Protein AF-A0A1Q9BXC2-F1 (afdb_monomer_lite)

pLDDT: mean 77.81, std 15.3, range [43.03, 95.44]

Structure (mmCIF, N/CA/C/O backbone):
data_AF-A0A1Q9BXC2-F1
#
_entry.id   AF-A0A1Q9BXC2-F1
#
loop_
_atom_site.group_PDB
_atom_site.id
_atom_site.type_symbol
_atom_site.label_atom_id
_atom_site.label_alt_id
_atom_site.label_comp_id
_atom_site.label_asym_id
_atom_site.label_entity_id
_atom_site.label_seq_id
_atom_site.pdbx_PDB_ins_code
_atom_site.Cartn_x
_atom_site.Cartn_y
_atom_site.Cartn_z
_atom_site.occupancy
_atom_site.B_iso_or_equiv
_atom_site.auth_seq_id
_atom_site.auth_comp_id
_atom_site.auth_asym_id
_atom_site.auth_atom_id
_atom_site.pdbx_PDB_model_num
ATOM 1 N N . VAL A 1 1 ? -9.982 -7.343 -7.909 1.00 55.62 1 VAL A N 1
ATOM 2 C CA . VAL A 1 1 ? -9.146 -8.535 -7.619 1.00 55.62 1 VAL A CA 1
ATOM 3 C C . VAL A 1 1 ? -7.704 -8.143 -7.886 1.00 55.62 1 VAL A C 1
ATOM 5 O O . VAL A 1 1 ? -7.445 -7.689 -8.985 1.00 55.62 1 VAL A O 1
ATOM 8 N N . LEU A 1 2 ? -6.801 -8.233 -6.904 1.00 63.19 2 LEU A N 1
ATOM 9 C CA . LEU A 1 2 ? -5.376 -7.890 -7.089 1.00 63.19 2 LEU A CA 1
ATOM 10 C C . LEU A 1 2 ? -4.558 -9.039 -7.698 1.00 63.19 2 LEU A C 1
ATOM 12 O O . LEU A 1 2 ? -3.579 -8.803 -8.403 1.00 63.19 2 LEU A O 1
ATOM 16 N N . ARG A 1 3 ? -4.993 -10.280 -7.464 1.00 64.06 3 ARG A N 1
ATOM 17 C CA . ARG A 1 3 ? -4.362 -11.495 -7.989 1.00 64.06 3 ARG A CA 1
ATOM 18 C C . ARG A 1 3 ? -4.378 -11.510 -9.519 1.00 64.06 3 ARG A C 1
ATOM 20 O O . ARG A 1 3 ? -5.356 -11.069 -10.130 1.00 64.06 3 ARG A O 1
ATOM 27 N N . ASN A 1 4 ? -3.297 -12.011 -10.113 1.00 59.78 4 ASN A N 1
ATOM 28 C CA . ASN A 1 4 ? -3.097 -12.217 -11.555 1.00 59.78 4 ASN A CA 1
ATOM 29 C C . ASN A 1 4 ? -3.218 -10.962 -12.442 1.00 59.78 4 ASN A C 1
ATOM 31 O O . ASN A 1 4 ? -3.217 -11.077 -13.666 1.00 59.78 4 ASN A O 1
ATOM 35 N N . HIS A 1 5 ? -3.287 -9.762 -11.859 1.00 61.84 5 HIS A N 1
ATOM 36 C CA . HIS A 1 5 ? -3.258 -8.514 -12.616 1.00 61.84 5 HIS A CA 1
ATOM 37 C C . HIS A 1 5 ? -1.814 -8.053 -12.782 1.00 61.84 5 HIS A C 1
ATOM 39 O O . HIS A 1 5 ? -1.275 -7.326 -11.952 1.00 61.84 5 HIS A O 1
ATOM 45 N N . SER A 1 6 ? -1.203 -8.468 -13.889 1.00 61.28 6 SER A N 1
ATOM 46 C CA . SER A 1 6 ? 0.180 -8.151 -14.258 1.00 61.28 6 SER A CA 1
ATOM 47 C C . SER A 1 6 ? 0.400 -6.713 -14.741 1.00 61.28 6 SER A C 1
ATOM 49 O O . SER A 1 6 ? 1.506 -6.404 -15.175 1.00 61.28 6 SER A O 1
ATOM 51 N N . LEU A 1 7 ? -0.614 -5.834 -14.661 1.00 72.25 7 LEU A N 1
ATOM 52 C CA . LEU A 1 7 ? -0.5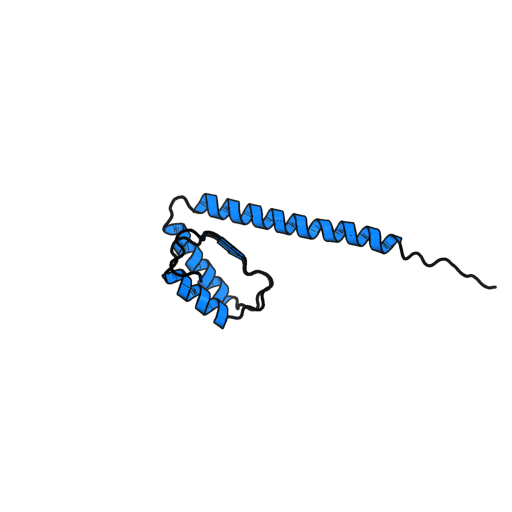23 -4.421 -15.068 1.00 72.25 7 LEU A CA 1
ATOM 53 C C . LEU A 1 7 ? -1.012 -3.386 -14.030 1.00 72.25 7 LEU A C 1
ATOM 55 O O . LEU A 1 7 ? -0.988 -2.195 -14.322 1.00 72.25 7 LEU A O 1
ATOM 59 N N . LEU A 1 8 ? -1.452 -3.784 -12.830 1.00 79.50 8 LEU A N 1
ATOM 60 C CA . LEU A 1 8 ? -1.817 -2.828 -11.778 1.00 79.50 8 LEU A CA 1
ATOM 61 C C . LEU A 1 8 ? -0.590 -2.371 -10.965 1.00 79.50 8 LEU A C 1
ATOM 63 O O . LEU A 1 8 ? -0.119 -3.093 -10.090 1.00 79.50 8 LEU A O 1
ATOM 67 N N . PHE A 1 9 ? -0.100 -1.163 -11.245 1.00 82.69 9 PHE A N 1
ATOM 68 C CA . PHE A 1 9 ? 1.102 -0.582 -10.626 1.00 82.69 9 PHE A CA 1
ATOM 69 C C . PHE A 1 9 ? 0.819 0.428 -9.498 1.00 82.69 9 PHE A C 1
ATOM 71 O O . PHE A 1 9 ? 1.708 0.675 -8.686 1.00 82.69 9 PHE A O 1
ATOM 78 N N . SER A 1 10 ? -0.394 0.983 -9.416 1.00 86.00 10 SER A N 1
ATOM 79 C CA . SER A 1 10 ? -0.835 1.913 -8.362 1.00 86.00 10 SER A CA 1
ATOM 80 C C . SER A 1 10 ? -2.264 1.584 -7.931 1.00 86.00 10 SER A C 1
ATOM 82 O O . SER A 1 10 ? -3.086 1.180 -8.760 1.00 86.00 10 SER A O 1
ATOM 84 N N . LEU A 1 11 ? -2.541 1.716 -6.633 1.00 88.12 11 LEU A N 1
ATOM 85 C CA . LEU A 1 11 ? -3.847 1.453 -6.037 1.00 88.12 11 LEU A CA 1
ATOM 86 C C . LEU A 1 11 ? -4.164 2.490 -4.953 1.00 88.12 11 LEU A C 1
ATOM 88 O O . LEU A 1 11 ? -3.586 2.452 -3.869 1.00 88.12 11 LEU A O 1
ATOM 92 N N . ASP A 1 12 ? -5.137 3.361 -5.212 1.00 89.06 12 ASP A N 1
ATOM 93 C CA . ASP A 1 12 ? -5.658 4.282 -4.200 1.00 89.06 12 ASP A CA 1
ATOM 94 C C . ASP A 1 12 ? -6.889 3.678 -3.507 1.00 89.06 12 ASP A C 1
ATOM 96 O O . ASP A 1 12 ? -7.887 3.349 -4.152 1.00 89.06 12 ASP A O 1
ATOM 100 N N . LEU A 1 13 ? -6.799 3.495 -2.190 1.00 89.44 13 LEU A N 1
ATOM 101 C CA . LEU A 1 13 ? -7.890 3.051 -1.322 1.00 89.44 13 LEU A CA 1
ATOM 102 C C . LEU A 1 13 ? -8.183 4.071 -0.215 1.00 89.44 13 LEU A C 1
ATOM 104 O O . LEU A 1 13 ? -8.846 3.739 0.772 1.00 89.44 13 LEU A O 1
ATOM 108 N N . GLY A 1 14 ? -7.706 5.305 -0.361 1.00 88.06 14 GLY A N 1
ATOM 109 C CA . GLY A 1 14 ? -7.893 6.360 0.619 1.00 88.06 14 GLY A CA 1
ATOM 110 C C . GLY A 1 14 ? -9.367 6.640 0.917 1.00 88.06 14 GLY A C 1
ATOM 111 O O . GLY A 1 14 ? -10.246 6.429 0.082 1.00 88.06 14 GLY A O 1
ATOM 112 N N . CYS A 1 15 ? -9.642 7.090 2.138 1.00 88.50 15 CYS A N 1
ATOM 113 C CA . CYS A 1 15 ? -10.962 7.449 2.652 1.00 88.50 15 CYS A CA 1
ATOM 114 C C . CYS A 1 15 ? -12.012 6.327 2.554 1.00 88.50 15 CYS A C 1
ATOM 116 O O . CYS A 1 15 ? -13.212 6.596 2.578 1.00 88.50 15 CYS A O 1
ATOM 118 N N . ASN A 1 16 ? -11.578 5.066 2.467 1.00 90.06 16 ASN A N 1
ATOM 119 C CA . ASN A 1 16 ? -12.465 3.909 2.509 1.00 90.06 16 ASN A CA 1
ATOM 120 C C . ASN A 1 16 ? -12.481 3.279 3.911 1.00 90.06 16 ASN A C 1
ATOM 122 O O . ASN A 1 16 ? -11.450 3.255 4.589 1.00 90.06 16 ASN A O 1
ATOM 126 N N . PRO A 1 17 ? -13.614 2.690 4.344 1.00 89.75 17 PRO A N 1
ATOM 127 C CA . PRO A 1 17 ? -13.743 2.026 5.642 1.00 89.75 17 PRO A CA 1
ATOM 128 C C . PRO A 1 17 ? -13.063 0.644 5.644 1.00 89.75 17 PRO A C 1
ATOM 130 O O . PRO A 1 17 ? -13.687 -0.388 5.884 1.00 89.75 17 PRO A O 1
ATOM 133 N N . ILE A 1 18 ? -11.767 0.612 5.337 1.00 93.12 18 ILE A N 1
ATOM 134 C CA . ILE A 1 18 ? -10.948 -0.598 5.334 1.00 93.12 18 ILE A CA 1
ATOM 135 C C . ILE A 1 18 ? -10.377 -0.800 6.731 1.00 93.12 18 ILE A C 1
ATOM 137 O O . ILE A 1 18 ? -9.755 0.098 7.295 1.00 93.12 18 ILE A O 1
ATOM 141 N N . THR A 1 19 ? -10.588 -1.996 7.271 1.00 93.81 19 THR A N 1
ATOM 142 C CA . THR A 1 19 ? -10.018 -2.454 8.540 1.00 93.81 19 THR A CA 1
ATOM 143 C C . THR A 1 19 ? -8.803 -3.346 8.294 1.00 93.81 19 THR A C 1
ATOM 145 O O . THR A 1 19 ? -8.539 -3.764 7.163 1.00 93.81 19 THR A O 1
ATOM 148 N N . ASP A 1 20 ? -8.109 -3.729 9.364 1.00 95.00 20 ASP A N 1
ATOM 149 C CA . ASP A 1 20 ? -6.995 -4.685 9.306 1.00 95.00 20 ASP A CA 1
ATOM 150 C C . ASP A 1 20 ? -7.357 -6.010 8.625 1.00 95.00 20 ASP A C 1
ATOM 152 O O . ASP A 1 20 ? -6.524 -6.607 7.947 1.00 95.00 20 ASP A O 1
ATOM 156 N N . GLN A 1 21 ? -8.611 -6.457 8.739 1.00 94.25 21 GLN A N 1
ATOM 157 C CA . GLN A 1 21 ? -9.075 -7.665 8.058 1.00 94.25 21 GLN A CA 1
ATOM 158 C C . GLN A 1 21 ? -9.083 -7.486 6.532 1.00 94.25 21 GLN A C 1
ATOM 160 O O . GLN A 1 21 ? -8.632 -8.369 5.800 1.00 94.25 21 GLN A O 1
ATOM 165 N N . GLY A 1 22 ? -9.560 -6.337 6.043 1.00 91.88 22 GLY A N 1
ATOM 166 C CA . GLY A 1 22 ? -9.525 -6.006 4.616 1.00 91.88 22 GLY A CA 1
ATOM 167 C C . GLY A 1 22 ? -8.095 -5.806 4.110 1.00 91.88 22 GLY A C 1
ATOM 168 O O . GLY A 1 22 ? -7.726 -6.316 3.053 1.00 91.88 22 GLY A O 1
ATOM 169 N N . ALA A 1 23 ? -7.263 -5.137 4.906 1.00 92.38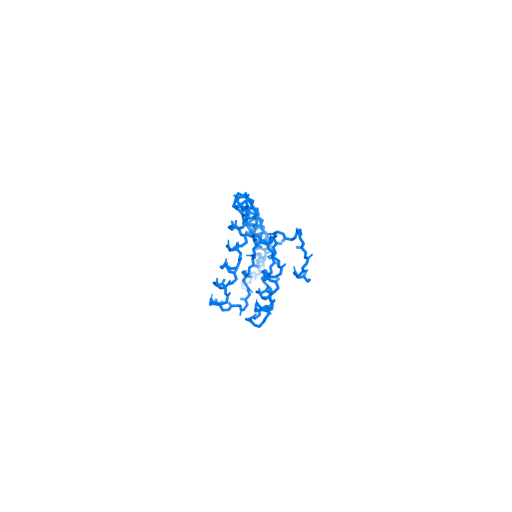 23 ALA A N 1
ATOM 170 C CA . ALA A 1 23 ? -5.846 -4.937 4.630 1.00 92.38 23 ALA A CA 1
ATOM 171 C C . ALA A 1 23 ? -5.057 -6.258 4.563 1.00 92.38 23 ALA A C 1
ATOM 173 O O . ALA A 1 23 ? -4.231 -6.438 3.671 1.00 92.38 23 ALA A O 1
ATOM 174 N N . SER A 1 24 ? -5.361 -7.224 5.432 1.00 94.12 24 SER A N 1
ATOM 175 C CA . SER A 1 24 ? -4.761 -8.563 5.397 1.00 94.12 24 SER A CA 1
ATOM 176 C C . SER A 1 24 ? -5.102 -9.317 4.105 1.00 94.12 24 SER A C 1
ATOM 178 O O . SER A 1 24 ? -4.234 -9.958 3.509 1.00 94.12 24 SER A O 1
ATOM 180 N N . ALA A 1 25 ? -6.338 -9.187 3.610 1.00 91.56 25 ALA A N 1
ATOM 181 C CA . ALA A 1 25 ? -6.729 -9.766 2.326 1.00 91.56 25 ALA A CA 1
ATOM 182 C C . ALA A 1 25 ? -5.973 -9.125 1.147 1.00 91.56 25 ALA A C 1
ATOM 184 O O . ALA A 1 25 ? -5.561 -9.829 0.223 1.00 91.56 25 ALA A O 1
ATOM 185 N N . ILE A 1 26 ? -5.752 -7.806 1.194 1.00 89.81 26 ILE A N 1
ATOM 186 C CA . ILE A 1 26 ? -4.926 -7.081 0.217 1.00 89.81 26 ILE A CA 1
ATOM 187 C C . ILE A 1 26 ? -3.483 -7.590 0.262 1.00 89.81 26 ILE A C 1
ATOM 189 O O . ILE A 1 26 ? -2.934 -7.941 -0.780 1.00 89.81 26 ILE A O 1
ATOM 193 N N . LEU A 1 27 ? -2.900 -7.697 1.458 1.00 90.12 27 LEU A N 1
ATOM 194 C CA . LEU A 1 27 ? -1.538 -8.184 1.663 1.00 90.12 27 LEU A CA 1
ATOM 195 C C . LEU A 1 27 ? -1.355 -9.599 1.095 1.00 90.12 27 LEU A C 1
ATOM 197 O O . LEU A 1 27 ? -0.425 -9.836 0.331 1.00 90.12 27 LEU A O 1
ATOM 201 N N . SER A 1 28 ? -2.289 -10.513 1.381 1.00 89.88 28 SER A N 1
ATOM 202 C CA . SER A 1 28 ? -2.274 -11.868 0.811 1.00 89.88 28 SER A CA 1
ATOM 203 C C . SER A 1 28 ? -2.403 -11.863 -0.714 1.00 89.88 28 SER A C 1
ATOM 205 O O . SER A 1 28 ? -1.837 -12.717 -1.388 1.00 89.88 28 SER A O 1
ATOM 207 N N . ALA A 1 29 ? -3.139 -10.915 -1.294 1.00 86.56 29 ALA A N 1
ATOM 208 C CA . ALA A 1 29 ? -3.239 -10.803 -2.743 1.00 86.56 29 ALA A CA 1
ATOM 209 C C . ALA A 1 29 ? -1.970 -10.219 -3.394 1.00 86.56 29 ALA A C 1
ATOM 211 O O . ALA A 1 29 ? -1.728 -10.479 -4.573 1.00 86.56 29 ALA A O 1
ATOM 212 N N . MET A 1 30 ? -1.154 -9.464 -2.649 1.00 86.38 30 MET A N 1
ATOM 213 C CA . MET A 1 30 ? 0.154 -8.973 -3.104 1.00 86.38 30 MET A CA 1
ATOM 214 C C . MET A 1 30 ? 1.219 -10.073 -3.173 1.00 86.38 30 MET A C 1
ATOM 216 O O . MET A 1 30 ? 2.214 -9.903 -3.874 1.00 86.38 30 MET A O 1
ATOM 220 N N . ASP A 1 31 ? 1.014 -11.218 -2.520 1.00 82.12 31 ASP A N 1
ATOM 221 C CA . ASP A 1 31 ? 1.907 -12.367 -2.703 1.00 82.12 31 ASP A CA 1
ATOM 222 C C . ASP A 1 31 ? 1.808 -12.955 -4.118 1.00 82.12 31 ASP A C 1
ATOM 224 O O . ASP A 1 31 ? 2.805 -13.468 -4.613 1.00 82.12 31 ASP A O 1
ATOM 228 N N . ASP A 1 32 ? 0.672 -12.787 -4.805 1.00 80.81 32 ASP A N 1
ATOM 229 C CA . ASP A 1 32 ? 0.484 -13.178 -6.213 1.00 80.81 32 ASP A CA 1
ATOM 230 C C . ASP A 1 32 ? 0.679 -12.000 -7.193 1.00 80.81 32 ASP A C 1
ATOM 232 O O . ASP A 1 32 ? 0.775 -12.190 -8.407 1.00 80.81 32 ASP A O 1
ATOM 236 N N . ASN A 1 33 ? 0.695 -10.761 -6.688 1.00 79.44 33 ASN A N 1
ATOM 237 C CA . ASN A 1 33 ? 0.872 -9.548 -7.483 1.00 79.44 33 ASN A CA 1
ATOM 238 C C . ASN A 1 33 ? 2.252 -8.932 -7.228 1.00 79.44 33 ASN A C 1
ATOM 240 O O . ASN A 1 33 ? 2.488 -8.255 -6.229 1.00 79.44 33 ASN A O 1
ATOM 244 N N . HIS A 1 34 ? 3.164 -9.133 -8.174 1.00 80.06 34 HIS A N 1
ATOM 245 C CA . HIS A 1 34 ? 4.559 -8.722 -8.027 1.00 80.06 34 HIS A CA 1
ATOM 246 C C . HIS A 1 34 ? 4.879 -7.328 -8.573 1.00 80.06 34 HIS A C 1
ATOM 248 O O . HIS A 1 34 ? 6.030 -6.908 -8.497 1.00 80.06 34 HIS A O 1
ATOM 254 N N . ILE A 1 35 ? 3.892 -6.623 -9.129 1.00 84.62 35 ILE A N 1
ATOM 255 C CA . ILE A 1 35 ? 4.095 -5.375 -9.878 1.00 84.62 35 ILE A CA 1
ATOM 256 C C . ILE A 1 35 ? 3.411 -4.157 -9.255 1.00 84.62 35 ILE A C 1
ATOM 258 O O . ILE A 1 35 ? 3.545 -3.064 -9.793 1.00 84.62 35 ILE A O 1
ATOM 262 N N . LEU A 1 36 ? 2.669 -4.309 -8.156 1.00 87.62 36 LEU A N 1
ATOM 263 C CA . LEU A 1 36 ? 2.101 -3.163 -7.451 1.00 87.62 36 LEU A CA 1
ATOM 264 C C . LEU A 1 36 ? 3.233 -2.365 -6.787 1.00 87.62 36 LEU A C 1
ATOM 266 O O . LEU A 1 36 ? 3.925 -2.893 -5.913 1.00 87.62 36 LEU A O 1
ATOM 270 N N . LEU A 1 37 ? 3.423 -1.115 -7.218 1.00 87.94 37 LEU A N 1
ATOM 271 C CA . LEU A 1 37 ? 4.539 -0.245 -6.825 1.00 87.94 37 LEU A CA 1
ATOM 272 C C . LEU A 1 37 ? 4.119 0.897 -5.903 1.00 87.94 37 LEU A C 1
ATOM 274 O O . LEU A 1 37 ? 4.969 1.496 -5.242 1.00 87.94 37 LEU A O 1
ATOM 278 N N . GLU A 1 38 ? 2.833 1.224 -5.873 1.00 87.81 38 GLU A N 1
ATOM 279 C CA . GLU A 1 38 ? 2.289 2.329 -5.100 1.00 87.81 38 GLU A CA 1
ATOM 280 C C . GLU A 1 38 ? 0.913 1.944 -4.542 1.00 87.81 38 GLU A C 1
ATOM 282 O O . GLU A 1 38 ? 0.135 1.240 -5.190 1.00 87.81 38 GLU A O 1
ATOM 287 N N . MET A 1 39 ? 0.661 2.340 -3.296 1.00 89.94 39 MET A N 1
ATOM 288 C CA . MET A 1 39 ? -0.601 2.108 -2.611 1.00 89.94 39 MET A CA 1
ATOM 289 C C . MET A 1 39 ? -0.870 3.265 -1.657 1.00 89.94 39 MET A C 1
ATOM 291 O O . MET A 1 39 ? -0.001 3.602 -0.848 1.00 89.94 3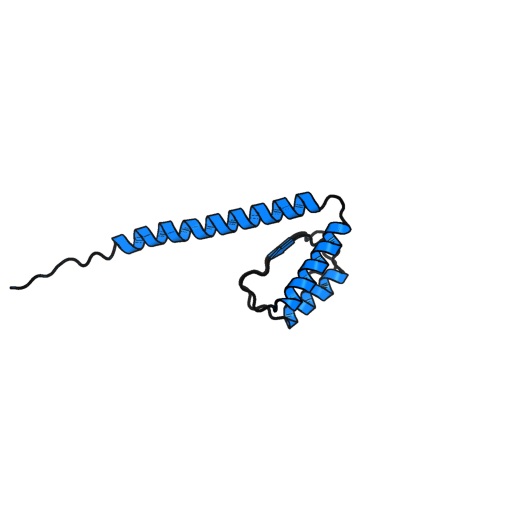9 MET A O 1
ATOM 295 N N . ALA A 1 40 ? -2.083 3.805 -1.710 1.00 90.06 40 ALA A N 1
ATOM 296 C CA . ALA A 1 40 ? -2.537 4.851 -0.808 1.00 90.06 40 ALA A CA 1
ATOM 297 C C . ALA A 1 40 ? -3.652 4.353 0.116 1.00 90.06 40 ALA A C 1
ATOM 299 O O . ALA A 1 40 ? -4.573 3.657 -0.314 1.00 90.06 40 ALA A O 1
ATOM 300 N N . LEU A 1 41 ? -3.541 4.695 1.400 1.00 89.62 41 LEU A N 1
ATOM 301 C CA . LEU A 1 41 ? -4.399 4.193 2.483 1.00 89.62 41 LEU A CA 1
ATOM 302 C C . LEU A 1 41 ? -4.808 5.307 3.462 1.00 89.62 41 LEU A C 1
ATOM 304 O O . LEU A 1 41 ? -5.256 5.010 4.573 1.00 89.62 41 LEU A O 1
ATOM 308 N N . GLU A 1 42 ? -4.615 6.583 3.118 1.00 89.38 42 GLU A N 1
ATOM 309 C CA . GLU A 1 42 ? -4.983 7.698 3.996 1.00 89.38 42 GLU A CA 1
ATOM 310 C C . GLU A 1 42 ? -6.469 7.656 4.348 1.00 89.38 42 GLU A C 1
ATOM 312 O O . GLU A 1 42 ? -7.298 7.316 3.517 1.00 89.38 42 GLU A O 1
ATOM 317 N N . GLY A 1 43 ? -6.828 7.993 5.586 1.00 88.12 43 GLY A N 1
ATOM 318 C CA . GLY A 1 43 ? -8.233 7.995 6.004 1.00 88.12 43 GLY A CA 1
ATOM 319 C C . GLY A 1 43 ? -8.885 6.607 6.084 1.00 88.12 43 GLY A C 1
ATOM 320 O O . GLY A 1 43 ? -10.109 6.524 6.123 1.00 88.12 43 GLY A O 1
ATOM 321 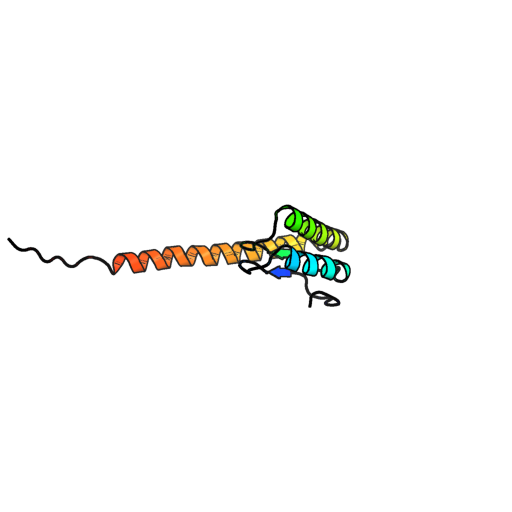N N . THR A 1 44 ? -8.101 5.525 6.111 1.00 92.81 44 THR A N 1
ATOM 322 C CA . THR A 1 44 ? -8.591 4.167 6.409 1.00 92.81 44 THR A CA 1
ATOM 323 C C . THR A 1 44 ? -8.497 3.851 7.907 1.00 92.81 44 THR A C 1
ATOM 325 O O . THR A 1 44 ? -7.768 4.506 8.653 1.00 92.81 44 THR A O 1
ATOM 328 N N . ALA A 1 45 ? -9.202 2.812 8.362 1.00 93.31 45 ALA A N 1
ATOM 329 C CA . ALA A 1 45 ? -9.175 2.335 9.749 1.00 93.31 45 ALA A CA 1
ATOM 330 C C . ALA A 1 45 ? -8.109 1.240 9.979 1.00 93.31 45 ALA A C 1
ATOM 332 O O . ALA A 1 45 ? -8.284 0.360 10.823 1.00 93.31 45 ALA A O 1
ATOM 333 N N . ILE A 1 46 ? -7.022 1.272 9.200 1.00 95.44 46 ILE A N 1
ATOM 334 C CA . ILE A 1 46 ? -5.933 0.292 9.250 1.00 95.44 46 ILE A CA 1
ATOM 335 C C . ILE A 1 46 ? -4.928 0.684 10.344 1.00 95.44 46 ILE A C 1
ATOM 337 O O . ILE A 1 46 ? -4.449 1.827 10.404 1.00 95.44 46 ILE A O 1
ATOM 341 N N . SER A 1 47 ? -4.570 -0.279 11.189 1.00 94.81 47 SER A N 1
ATOM 342 C CA . SER A 1 47 ? -3.568 -0.122 12.237 1.00 94.81 47 SER A CA 1
ATOM 343 C C . SER A 1 47 ? -2.187 0.203 11.667 1.00 94.81 47 SER A C 1
ATOM 345 O O . SER A 1 47 ? -1.846 -0.120 10.527 1.00 94.81 47 SER A O 1
ATOM 347 N N . GLU A 1 48 ? -1.355 0.848 12.484 1.00 93.62 48 GLU A N 1
ATOM 348 C CA . GLU A 1 48 ? 0.024 1.179 12.112 1.00 93.62 48 GLU A CA 1
ATOM 349 C C . GLU A 1 48 ? 0.823 -0.071 11.717 1.00 93.62 48 GLU A C 1
ATOM 351 O O . GLU A 1 48 ? 1.503 -0.085 10.694 1.00 93.62 48 GLU A O 1
ATOM 356 N N . THR A 1 49 ? 0.683 -1.154 12.486 1.00 95.31 49 THR A N 1
ATOM 357 C CA . THR A 1 49 ? 1.366 -2.427 12.229 1.00 95.31 49 THR A CA 1
ATOM 358 C C . THR A 1 49 ? 1.012 -2.990 10.856 1.00 95.31 49 THR A C 1
ATOM 360 O O . THR A 1 49 ? 1.898 -3.394 10.104 1.00 95.31 49 THR A O 1
ATOM 363 N N . MET A 1 50 ? -0.271 -2.980 10.496 1.00 95.38 50 MET A N 1
ATOM 364 C CA . MET A 1 50 ? -0.720 -3.474 9.198 1.00 95.38 50 MET A CA 1
ATOM 365 C C . MET A 1 50 ? -0.267 -2.558 8.049 1.00 95.38 50 MET A C 1
ATOM 367 O O . MET A 1 50 ? 0.134 -3.043 6.988 1.00 95.38 50 MET A O 1
ATOM 371 N N . ARG A 1 51 ? -0.227 -1.234 8.263 1.00 94.00 51 ARG A N 1
ATOM 372 C CA . ARG A 1 51 ? 0.350 -0.286 7.292 1.00 94.00 51 ARG A CA 1
ATOM 373 C C . ARG A 1 51 ? 1.831 -0.549 7.028 1.00 94.00 51 ARG A C 1
ATOM 375 O O . ARG A 1 51 ? 2.243 -0.534 5.870 1.00 94.00 51 ARG A O 1
ATOM 382 N N . GLN A 1 52 ? 2.616 -0.859 8.058 1.00 94.31 52 GLN A N 1
ATOM 383 C CA . GLN A 1 52 ? 4.030 -1.223 7.898 1.00 94.31 52 GLN A CA 1
ATOM 384 C C . GLN A 1 52 ? 4.206 -2.518 7.095 1.00 94.31 52 GLN A C 1
ATOM 386 O O . GLN A 1 52 ? 5.079 -2.594 6.230 1.00 94.31 52 GLN A O 1
ATOM 391 N N . GLN A 1 53 ? 3.352 -3.519 7.323 1.00 94.81 53 GLN A N 1
ATOM 392 C CA . GLN A 1 53 ? 3.373 -4.768 6.555 1.00 94.81 53 GLN A CA 1
ATOM 393 C C . GLN A 1 53 ? 3.054 -4.541 5.070 1.00 94.81 53 GLN A C 1
ATOM 395 O O . GLN A 1 53 ? 3.754 -5.069 4.203 1.00 94.81 53 GLN A O 1
ATOM 400 N N . LEU A 1 54 ? 2.042 -3.723 4.767 1.00 93.31 54 LEU A N 1
ATOM 401 C CA . LEU A 1 54 ? 1.704 -3.345 3.392 1.00 93.31 54 LEU A CA 1
ATOM 402 C C . LEU A 1 54 ? 2.833 -2.545 2.729 1.00 93.31 54 LEU A C 1
ATOM 404 O O . LEU A 1 54 ? 3.205 -2.843 1.594 1.00 93.31 54 LEU A O 1
ATOM 408 N N . ALA A 1 55 ? 3.438 -1.595 3.445 1.00 91.81 55 ALA A N 1
ATOM 409 C CA . ALA A 1 55 ? 4.577 -0.827 2.945 1.00 91.81 55 ALA A CA 1
ATOM 410 C C . ALA A 1 55 ? 5.770 -1.733 2.598 1.00 91.81 55 ALA A C 1
ATOM 412 O O . ALA A 1 55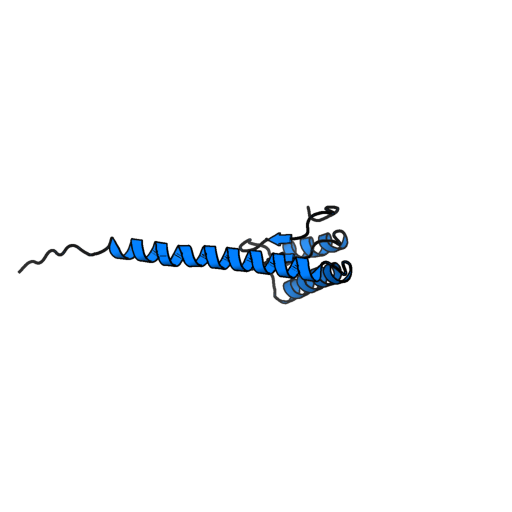 ? 6.333 -1.618 1.508 1.00 91.81 55 ALA A O 1
ATOM 413 N N . ALA A 1 56 ? 6.102 -2.691 3.468 1.00 92.56 56 ALA A N 1
ATOM 414 C CA . ALA A 1 56 ? 7.155 -3.669 3.210 1.00 92.56 56 ALA A CA 1
ATOM 415 C C . ALA A 1 56 ? 6.838 -4.559 1.993 1.00 92.56 56 ALA A C 1
ATOM 417 O O . ALA A 1 56 ? 7.729 -4.909 1.219 1.00 92.56 56 ALA A O 1
ATOM 418 N N . ALA A 1 57 ? 5.570 -4.923 1.781 1.00 91.19 57 ALA A N 1
ATOM 419 C CA . ALA A 1 57 ? 5.162 -5.676 0.597 1.00 91.19 57 ALA A CA 1
ATOM 420 C C . ALA A 1 57 ? 5.330 -4.867 -0.700 1.00 91.19 57 ALA A C 1
ATOM 422 O O . ALA A 1 57 ? 5.854 -5.400 -1.679 1.00 91.19 57 ALA A O 1
ATOM 423 N N . VAL A 1 58 ? 4.961 -3.581 -0.695 1.00 89.69 58 VAL A N 1
ATOM 424 C CA . VAL A 1 58 ? 5.210 -2.672 -1.826 1.00 89.69 58 VAL A CA 1
ATOM 425 C C . VAL A 1 58 ? 6.713 -2.535 -2.083 1.00 89.69 58 VAL A C 1
ATOM 427 O O . VAL A 1 58 ? 7.156 -2.625 -3.227 1.00 89.69 58 VAL A O 1
ATOM 430 N N . GLU A 1 59 ? 7.522 -2.381 -1.034 1.00 88.81 59 GLU A N 1
ATOM 431 C CA . GLU A 1 59 ? 8.976 -2.263 -1.166 1.00 88.81 59 GLU A CA 1
ATOM 432 C C . GLU A 1 59 ? 9.607 -3.523 -1.780 1.00 88.81 59 GLU A C 1
ATOM 434 O O . GLU A 1 59 ? 10.436 -3.414 -2.685 1.00 88.81 59 GLU A O 1
ATOM 439 N N . ARG A 1 60 ? 9.169 -4.726 -1.377 1.00 89.25 60 ARG A N 1
ATOM 440 C CA . ARG A 1 60 ? 9.607 -5.986 -2.012 1.00 89.25 60 ARG A CA 1
ATOM 441 C C . ARG A 1 60 ? 9.340 -5.990 -3.519 1.00 89.25 60 ARG A C 1
ATOM 443 O O . ARG A 1 60 ? 10.187 -6.442 -4.288 1.00 89.25 60 ARG A O 1
ATOM 450 N N . ASN A 1 61 ? 8.188 -5.485 -3.954 1.00 87.38 61 ASN A N 1
ATOM 451 C CA . ASN A 1 61 ? 7.862 -5.387 -5.378 1.00 87.38 61 ASN A CA 1
ATOM 452 C C . ASN A 1 61 ? 8.733 -4.342 -6.092 1.00 87.38 61 ASN A C 1
ATOM 454 O O . ASN A 1 61 ? 9.265 -4.619 -7.165 1.00 87.38 61 ASN A O 1
ATOM 458 N N . GLN A 1 62 ? 8.975 -3.186 -5.471 1.00 85.31 62 GLN A N 1
ATOM 459 C CA . GLN A 1 62 ? 9.892 -2.173 -6.007 1.00 85.31 62 GLN A CA 1
ATOM 460 C C . GLN A 1 62 ? 11.328 -2.695 -6.150 1.00 85.31 62 GLN A C 1
ATOM 462 O O . GLN A 1 62 ? 11.999 -2.364 -7.121 1.00 85.31 62 GLN A O 1
ATOM 467 N N . GLN A 1 63 ? 11.805 -3.529 -5.223 1.00 84.19 63 GLN A N 1
ATOM 468 C CA . GLN A 1 63 ? 13.138 -4.138 -5.305 1.00 84.19 63 GLN A CA 1
ATOM 469 C C . GLN A 1 63 ? 13.253 -5.153 -6.451 1.00 84.19 63 GLN A C 1
ATOM 471 O O . GLN A 1 63 ? 14.309 -5.256 -7.072 1.00 84.19 63 GLN A O 1
ATOM 476 N N . ARG A 1 64 ? 12.173 -5.882 -6.761 1.00 81.25 64 ARG A N 1
ATOM 477 C CA . ARG A 1 64 ? 12.122 -6.824 -7.896 1.00 81.25 64 ARG A CA 1
ATOM 478 C C . ARG A 1 64 ? 12.185 -6.111 -9.246 1.00 81.25 64 ARG A C 1
ATOM 480 O O . ARG A 1 64 ? 12.722 -6.658 -10.206 1.00 81.25 64 ARG A O 1
ATOM 487 N N . TYR A 1 65 ? 11.670 -4.888 -9.316 1.00 74.69 65 TYR A N 1
ATOM 488 C CA . TYR A 1 65 ? 11.715 -4.057 -10.510 1.00 74.69 65 TYR A CA 1
ATOM 489 C C . TYR A 1 65 ? 12.793 -2.981 -10.359 1.00 74.69 65 TYR A C 1
ATOM 491 O O . TYR A 1 65 ? 12.520 -1.866 -9.935 1.00 74.69 65 TYR A O 1
ATOM 499 N N . HIS A 1 66 ? 14.028 -3.277 -10.774 1.00 63.38 66 HIS A N 1
ATOM 500 C CA . HIS A 1 66 ? 15.163 -2.342 -10.684 1.00 63.38 66 HIS A CA 1
ATOM 501 C C . HIS A 1 66 ? 14.910 -0.943 -11.304 1.00 63.38 66 HIS A C 1
ATOM 503 O O . HIS A 1 66 ? 15.569 0.018 -10.915 1.00 63.38 66 HIS A O 1
ATOM 509 N N . GLY A 1 67 ? 13.940 -0.801 -12.220 1.00 66.44 67 GLY A N 1
ATOM 510 C CA . GLY A 1 67 ? 13.496 0.479 -12.802 1.00 66.44 67 GLY A CA 1
ATOM 511 C C . GLY A 1 67 ? 12.202 1.071 -12.215 1.00 66.44 67 GLY A C 1
ATOM 512 O O . GLY A 1 67 ? 11.718 2.079 -12.719 1.00 66.44 67 GLY A O 1
ATOM 513 N N . ALA A 1 68 ? 11.615 0.466 -11.181 1.00 66.00 68 ALA A N 1
ATOM 514 C CA . ALA A 1 68 ? 10.334 0.886 -10.608 1.00 66.00 68 ALA A CA 1
ATOM 515 C C . ALA A 1 68 ?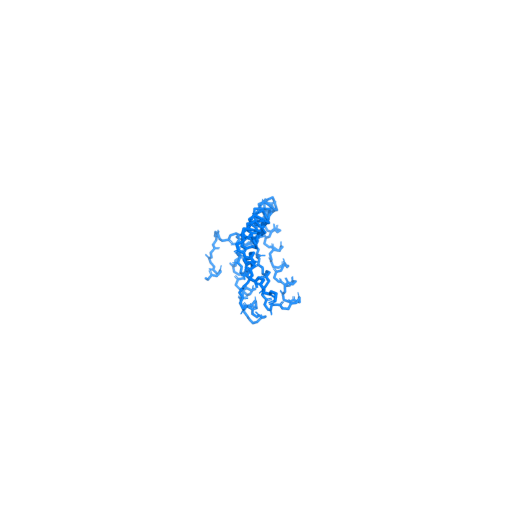 10.434 2.078 -9.656 1.00 66.00 68 ALA A C 1
ATOM 517 O O . ALA A 1 68 ? 9.449 2.790 -9.487 1.00 66.00 68 ALA A O 1
ATOM 518 N N . ARG A 1 69 ? 11.597 2.309 -9.032 1.00 67.94 69 ARG A N 1
ATOM 519 C CA . ARG A 1 69 ? 11.789 3.425 -8.089 1.00 67.94 69 ARG A CA 1
ATOM 520 C C . ARG A 1 69 ? 11.427 4.791 -8.695 1.00 67.94 69 ARG A C 1
ATOM 522 O O . ARG A 1 69 ? 10.590 5.465 -8.101 1.00 67.94 69 ARG A O 1
ATOM 529 N N . PRO A 1 70 ? 11.939 5.164 -9.887 1.00 76.44 70 PRO A N 1
ATOM 530 C CA . PRO A 1 70 ? 11.545 6.410 -10.544 1.00 76.44 70 PRO A CA 1
ATOM 531 C C . PRO A 1 70 ? 10.038 6.493 -10.812 1.00 76.44 70 PRO A C 1
ATOM 533 O O . PRO A 1 70 ? 9.422 7.533 -10.610 1.00 76.44 70 PRO A O 1
ATOM 536 N N . VAL A 1 71 ? 9.421 5.384 -11.233 1.00 79.19 71 VAL A N 1
ATOM 537 C CA . VAL A 1 71 ? 7.984 5.339 -11.541 1.00 79.19 71 VAL A CA 1
ATOM 538 C C . VAL A 1 71 ? 7.145 5.518 -10.275 1.00 79.19 71 VAL A C 1
ATOM 540 O O . VAL A 1 71 ? 6.206 6.307 -10.274 1.00 79.19 71 VAL A O 1
ATOM 543 N N . ALA A 1 72 ? 7.498 4.844 -9.180 1.00 77.31 72 ALA A N 1
ATOM 544 C CA . ALA A 1 72 ? 6.799 4.967 -7.903 1.00 77.31 72 ALA A CA 1
ATOM 545 C C . ALA A 1 72 ? 6.879 6.394 -7.333 1.00 77.31 72 ALA A C 1
ATOM 547 O O . ALA A 1 72 ? 5.893 6.899 -6.798 1.00 77.31 72 ALA A O 1
ATOM 548 N N . GLU A 1 73 ? 8.026 7.064 -7.470 1.00 82.75 73 GLU A N 1
ATOM 549 C CA . GLU A 1 73 ? 8.192 8.464 -7.064 1.00 82.75 73 GLU A CA 1
ATOM 550 C C . GLU A 1 73 ? 7.326 9.412 -7.898 1.00 82.75 73 GLU A C 1
ATOM 552 O O . GLU A 1 73 ? 6.641 10.267 -7.333 1.00 82.75 73 GLU A O 1
ATOM 557 N N . VAL A 1 74 ? 7.286 9.221 -9.221 1.00 84.75 74 VAL A N 1
ATOM 558 C CA . VAL A 1 74 ? 6.414 10.002 -10.112 1.00 84.75 74 VAL A CA 1
ATOM 559 C C . VAL A 1 74 ? 4.943 9.806 -9.746 1.00 84.75 74 VAL A C 1
ATOM 561 O O . VAL A 1 74 ? 4.216 10.788 -9.622 1.00 84.75 74 VAL A O 1
ATOM 564 N N . LEU A 1 75 ? 4.504 8.566 -9.510 1.00 83.19 75 LEU A N 1
ATOM 565 C CA . LEU A 1 75 ? 3.120 8.262 -9.129 1.00 83.19 75 LEU A CA 1
ATOM 566 C C . LEU A 1 75 ? 2.727 8.947 -7.813 1.00 83.19 75 LEU A C 1
ATOM 568 O O . LEU A 1 75 ? 1.677 9.585 -7.742 1.00 83.19 75 LEU A O 1
ATOM 572 N N . ARG A 1 76 ? 3.598 8.900 -6.798 1.00 83.25 76 ARG A N 1
ATOM 573 C CA . ARG A 1 76 ? 3.379 9.608 -5.526 1.00 83.25 76 ARG A CA 1
ATOM 574 C C . ARG A 1 76 ? 3.331 11.123 -5.711 1.00 83.25 76 ARG A C 1
ATOM 576 O O . ARG A 1 76 ? 2.486 11.779 -5.107 1.00 83.25 76 ARG A O 1
ATOM 583 N N . GLY A 1 77 ? 4.215 11.674 -6.543 1.00 85.62 77 GLY A N 1
ATOM 584 C CA . GLY A 1 77 ? 4.239 13.101 -6.866 1.00 85.62 77 GLY A CA 1
ATOM 585 C C . GLY A 1 77 ? 2.948 13.566 -7.540 1.00 85.62 77 GLY A C 1
ATOM 586 O O . GLY A 1 77 ? 2.362 14.559 -7.115 1.00 85.62 77 GLY A O 1
ATOM 587 N N . LEU A 1 78 ? 2.462 12.809 -8.528 1.00 84.81 78 LEU A N 1
ATOM 588 C CA . LEU A 1 78 ? 1.186 13.072 -9.196 1.00 84.81 78 LEU A CA 1
ATOM 589 C C . LEU A 1 78 ? 0.015 13.025 -8.211 1.00 84.81 78 LEU A C 1
ATOM 591 O O . LEU A 1 78 ? -0.830 13.918 -8.223 1.00 84.81 78 LEU A O 1
ATOM 595 N N . ARG A 1 79 ? -0.011 12.026 -7.323 1.00 81.75 79 ARG A N 1
ATOM 596 C CA . ARG A 1 79 ? -1.064 11.892 -6.309 1.00 81.75 79 ARG A CA 1
ATOM 597 C C . ARG A 1 79 ? -1.055 13.051 -5.317 1.00 81.75 79 ARG A C 1
ATOM 599 O O . ARG A 1 79 ? -2.107 13.596 -5.001 1.00 81.75 79 ARG A O 1
ATOM 606 N N . ARG A 1 80 ? 0.129 13.462 -4.857 1.00 84.19 80 ARG A N 1
ATOM 607 C CA . ARG A 1 80 ? 0.291 14.611 -3.960 1.00 84.19 80 ARG A CA 1
ATOM 608 C C . ARG A 1 80 ? -0.187 15.902 -4.620 1.00 84.19 80 ARG A C 1
ATOM 610 O O . ARG A 1 80 ? -0.968 16.623 -4.013 1.00 84.19 80 ARG A O 1
ATOM 617 N N . ALA A 1 81 ? 0.226 16.154 -5.860 1.00 83.94 81 ALA A N 1
ATOM 618 C CA . ALA A 1 81 ? -0.219 17.325 -6.610 1.00 83.94 81 ALA A CA 1
ATOM 619 C C . ALA A 1 81 ? -1.746 17.327 -6.812 1.00 83.94 81 ALA A C 1
ATOM 621 O O . ALA A 1 81 ? -2.385 18.367 -6.675 1.00 83.94 81 ALA A O 1
ATOM 622 N N . ALA A 1 82 ? -2.344 16.160 -7.080 1.00 80.69 82 ALA A N 1
ATOM 623 C CA . ALA A 1 82 ? -3.794 16.016 -7.184 1.00 80.69 82 ALA A CA 1
ATOM 624 C C . ALA A 1 82 ? -4.513 16.284 -5.848 1.00 80.69 82 ALA A C 1
ATOM 626 O O . ALA A 1 82 ? -5.540 16.960 -5.834 1.00 80.69 82 ALA A O 1
ATOM 627 N N . ALA A 1 83 ? -3.967 15.802 -4.726 1.00 77.31 83 ALA A N 1
ATOM 628 C CA . ALA A 1 83 ? -4.514 16.059 -3.394 1.00 77.31 83 ALA A CA 1
ATOM 629 C C . ALA A 1 83 ? -4.418 17.545 -3.008 1.00 77.31 83 ALA A C 1
ATOM 631 O O . ALA A 1 83 ? -5.388 18.112 -2.512 1.00 77.31 83 ALA A O 1
ATOM 632 N N . GLU A 1 84 ? -3.283 18.191 -3.288 1.00 80.25 84 GLU A N 1
ATOM 633 C CA . GLU A 1 84 ? -3.068 19.621 -3.036 1.00 80.25 84 GLU A CA 1
ATOM 634 C C . GLU A 1 84 ? -4.037 20.487 -3.857 1.00 80.25 84 GLU A C 1
ATOM 636 O O . GLU A 1 84 ? -4.701 21.368 -3.306 1.00 80.25 84 GLU A O 1
ATOM 641 N N . ALA A 1 85 ? -4.208 20.178 -5.148 1.00 77.69 85 ALA A N 1
ATOM 642 C CA . ALA A 1 85 ? -5.176 20.859 -6.006 1.00 77.69 85 ALA A CA 1
ATOM 643 C C . ALA A 1 85 ? -6.621 20.707 -5.497 1.00 77.69 85 ALA A C 1
ATOM 645 O O . ALA A 1 85 ? -7.386 21.672 -5.520 1.00 77.69 85 ALA A O 1
ATOM 646 N N . ALA A 1 86 ? -6.985 19.522 -4.993 1.00 72.81 86 ALA A N 1
ATOM 647 C CA . ALA A 1 86 ? -8.298 19.289 -4.396 1.00 72.81 86 ALA A CA 1
ATOM 648 C C . ALA A 1 86 ? -8.506 20.105 -3.108 1.00 72.81 86 ALA A C 1
ATOM 650 O O . ALA A 1 86 ? -9.606 20.596 -2.877 1.00 72.81 86 ALA A O 1
ATOM 651 N N . THR A 1 87 ? -7.468 20.299 -2.288 1.00 66.88 87 THR A N 1
ATOM 652 C CA . THR A 1 87 ? -7.561 21.115 -1.065 1.00 66.88 87 THR A CA 1
ATOM 653 C C . THR A 1 87 ? -7.620 22.620 -1.334 1.00 66.88 87 THR A C 1
ATOM 655 O O . THR A 1 87 ? -8.371 23.318 -0.657 1.00 66.88 87 THR A O 1
ATOM 658 N N . SER A 1 88 ? -6.911 23.132 -2.348 1.00 63.31 88 SER A N 1
ATOM 659 C CA . SER A 1 88 ? -6.925 24.568 -2.675 1.00 63.31 88 SER A CA 1
ATOM 660 C C . SER A 1 88 ? -8.277 25.060 -3.206 1.00 63.31 88 SER A C 1
ATOM 662 O O . SER A 1 88 ? -8.664 26.190 -2.923 1.00 63.31 88 SER A O 1
ATOM 664 N N . GLN A 1 89 ? -9.041 24.216 -3.908 1.00 55.03 89 GLN A N 1
ATOM 665 C CA . GLN A 1 89 ? -10.392 24.575 -4.367 1.00 55.03 89 GLN A CA 1
ATOM 666 C C . GLN A 1 89 ? -11.399 24.742 -3.217 1.00 55.03 89 GLN A C 1
ATOM 668 O O . GLN A 1 89 ? -12.378 25.477 -3.350 1.00 55.03 89 GLN A O 1
ATOM 673 N N . VAL A 1 90 ? -11.169 24.084 -2.075 1.00 55.91 90 VAL A N 1
ATOM 674 C CA . VAL A 1 90 ? -12.059 24.189 -0.910 1.00 55.91 90 VAL A CA 1
ATOM 675 C C . VAL A 1 90 ? -11.898 25.548 -0.226 1.00 55.91 90 VAL A C 1
ATOM 677 O O . VAL A 1 90 ? -12.894 26.129 0.204 1.00 55.91 90 VAL A O 1
ATOM 680 N N . GLU A 1 91 ? -10.686 26.108 -0.175 1.00 53.75 91 GLU A N 1
ATOM 681 C CA . GLU A 1 91 ? -10.463 27.424 0.440 1.00 53.75 91 GLU A CA 1
ATOM 682 C C . GLU A 1 91 ? -11.043 28.573 -0.402 1.00 53.75 91 GLU A C 1
ATOM 684 O O . GLU A 1 91 ? -11.695 29.455 0.162 1.00 53.75 91 GLU A O 1
ATOM 689 N N . GLU A 1 92 ? -10.926 28.531 -1.738 1.00 52.06 92 GLU A N 1
ATOM 690 C CA . GLU A 1 92 ? -11.567 29.531 -2.614 1.00 52.06 92 GLU A CA 1
ATOM 691 C C . GLU A 1 92 ? -13.103 29.464 -2.548 1.00 52.06 92 GLU A C 1
ATOM 693 O O . GLU A 1 92 ? -13.762 30.496 -2.412 1.00 52.06 92 GLU A O 1
ATOM 698 N N . SER A 1 93 ? -13.695 28.261 -2.543 1.00 51.31 93 SER A N 1
ATOM 699 C CA . SER A 1 93 ? -15.157 28.104 -2.451 1.00 51.31 93 SER A CA 1
ATOM 700 C C . SER A 1 93 ? -15.732 28.535 -1.095 1.00 51.31 93 SER A C 1
ATOM 702 O O . SER A 1 93 ? -16.909 28.898 -1.020 1.00 51.31 93 SER A O 1
ATOM 704 N N . THR A 1 94 ? -14.942 28.485 -0.019 1.00 53.66 94 THR A N 1
ATOM 705 C CA . THR A 1 94 ? -15.393 28.909 1.317 1.00 53.66 94 THR A CA 1
ATOM 706 C C . THR A 1 94 ? -15.408 30.438 1.439 1.00 53.66 94 THR A C 1
ATOM 708 O O . THR A 1 94 ? -16.261 30.995 2.135 1.00 53.66 94 THR A O 1
ATOM 711 N N . PHE A 1 95 ? -14.519 31.136 0.721 1.00 54.19 95 PHE A N 1
ATOM 712 C CA . PHE A 1 95 ? -14.455 32.600 0.731 1.00 54.19 95 PHE A CA 1
ATOM 713 C C . PHE A 1 95 ? -15.676 33.246 0.055 1.00 54.19 95 PHE A C 1
ATOM 715 O O . PHE A 1 95 ? -16.248 34.196 0.596 1.00 54.19 95 PHE A O 1
ATOM 722 N N . ASP A 1 96 ? -16.147 32.683 -1.063 1.00 54.84 96 ASP A N 1
ATOM 723 C CA . ASP A 1 96 ? -17.351 33.171 -1.756 1.00 54.84 96 ASP A CA 1
ATOM 724 C C . ASP A 1 96 ? -18.635 32.965 -0.931 1.00 54.84 96 ASP A C 1
ATOM 726 O O . ASP A 1 96 ? -19.550 33.790 -0.964 1.00 54.84 96 ASP A O 1
ATOM 730 N N . GLN A 1 97 ? -18.706 31.899 -0.129 1.00 51.12 97 GLN A N 1
ATOM 731 C CA . GLN A 1 97 ? -19.894 31.582 0.668 1.00 51.12 97 GLN A CA 1
ATOM 732 C C . GLN A 1 97 ? -20.027 32.469 1.923 1.00 51.12 97 GLN A C 1
ATOM 734 O O . GLN A 1 97 ? -21.144 32.765 2.355 1.00 51.12 97 GLN A O 1
ATOM 739 N N . ALA A 1 98 ? -18.910 32.964 2.471 1.00 55.00 98 ALA A N 1
ATOM 740 C CA . ALA A 1 98 ? -18.898 33.880 3.616 1.00 55.00 98 ALA A CA 1
ATOM 741 C C . ALA A 1 98 ? -19.364 35.310 3.262 1.00 55.00 98 ALA A C 1
ATOM 743 O O . ALA A 1 98 ? -19.951 35.991 4.105 1.00 55.00 98 ALA A O 1
ATOM 744 N N . MET A 1 99 ? -19.169 35.761 2.016 1.00 53.84 99 MET A N 1
ATOM 745 C CA . MET A 1 99 ? -19.577 37.100 1.552 1.00 53.84 99 MET A CA 1
ATOM 746 C C . MET A 1 99 ? -21.083 37.239 1.267 1.00 53.84 99 MET A C 1
ATOM 748 O O . MET A 1 99 ? -21.597 38.356 1.230 1.00 53.84 99 MET A O 1
ATOM 752 N N . ILE A 1 100 ? -21.821 36.134 1.104 1.00 56.91 100 ILE A N 1
ATOM 753 C CA . ILE A 1 100 ? -23.274 36.163 0.839 1.00 56.91 100 ILE A CA 1
ATOM 754 C C . ILE A 1 100 ? -24.092 36.323 2.139 1.00 56.91 100 ILE A C 1
ATOM 756 O O . ILE A 1 100 ? -25.264 36.689 2.097 1.00 56.91 100 ILE A O 1
ATOM 760 N N . SER A 1 101 ? -23.482 36.125 3.314 1.00 51.97 101 SER A N 1
ATOM 761 C CA . SER A 1 101 ? -24.179 36.140 4.608 1.00 51.97 101 SER A CA 1
ATOM 762 C C . SER A 1 101 ? -23.961 37.424 5.426 1.00 51.97 101 SER A C 1
ATOM 764 O O . SER A 1 101 ? -23.867 37.367 6.653 1.00 51.97 101 SER A O 1
ATOM 766 N N . VAL A 1 102 ? -23.905 38.594 4.777 1.00 58.03 102 VAL A N 1
ATOM 767 C CA . VAL A 1 102 ? -23.979 39.888 5.480 1.00 58.03 102 VAL A CA 1
ATOM 768 C C . VAL A 1 102 ? -25.418 40.086 5.987 1.00 58.03 102 VAL A C 1
ATOM 770 O O . VAL A 1 102 ? -26.333 40.173 5.164 1.00 58.03 102 VAL A O 1
ATOM 773 N N . PRO A 1 103 ? -25.676 40.181 7.307 1.00 52.41 103 PRO A N 1
ATOM 774 C CA . PRO A 1 103 ? -27.008 40.500 7.797 1.00 52.41 103 PRO A CA 1
ATOM 775 C C . PRO A 1 103 ? -27.341 41.948 7.424 1.00 52.41 103 PRO A C 1
ATOM 777 O O . PRO A 1 103 ? -26.802 42.903 7.983 1.00 52.41 103 PRO A O 1
ATOM 780 N N . SER A 1 104 ? -28.235 42.098 6.447 1.00 53.19 104 SER A N 1
ATOM 781 C CA . SER A 1 104 ? -28.946 43.344 6.169 1.00 53.19 104 SER A CA 1
ATOM 782 C C . SER A 1 104 ? -29.577 43.850 7.470 1.00 53.19 104 SER A C 1
ATOM 784 O O . SER A 1 104 ? -30.383 43.163 8.100 1.00 53.19 104 SER A O 1
ATOM 786 N N . GLY A 1 105 ? -29.132 45.026 7.909 1.00 54.47 105 GLY A N 1
ATOM 787 C CA . GLY A 1 105 ? -29.559 45.641 9.154 1.00 54.47 105 GLY A CA 1
ATOM 788 C C . GLY A 1 105 ? -31.055 45.947 9.193 1.00 54.47 105 GLY A C 1
ATOM 789 O O . GLY A 1 105 ? -31.668 46.335 8.202 1.00 54.47 105 GLY A O 1
ATOM 790 N N . GLY A 1 106 ? -31.620 45.851 10.391 1.00 46.88 106 GLY A N 1
ATOM 791 C CA . GLY A 1 106 ? -32.927 46.395 10.726 1.00 46.88 106 GLY A CA 1
ATOM 792 C C . GLY A 1 106 ? -32.854 47.042 12.098 1.00 46.88 106 GLY A C 1
ATOM 793 O O . GLY A 1 106 ? -33.180 46.414 13.100 1.00 46.88 106 GLY A O 1
ATOM 794 N N . GLY A 1 107 ? -32.371 48.284 12.141 1.00 51.94 107 GLY A N 1
ATOM 795 C CA . GLY A 1 107 ? -32.436 49.113 13.336 1.00 51.94 107 GLY A CA 1
ATOM 796 C C . GLY A 1 107 ? -33.883 49.424 13.710 1.00 51.94 107 GLY A C 1
ATOM 797 O O . GLY A 1 107 ? -34.720 49.651 12.836 1.00 51.94 107 GLY A O 1
ATOM 798 N N . LYS A 1 108 ? -34.163 49.487 15.010 1.00 43.34 108 LYS A N 1
ATOM 799 C CA . LYS A 1 108 ? -35.261 50.291 15.543 1.00 43.34 108 LYS A CA 1
ATOM 800 C C . LYS A 1 108 ? -34.801 50.994 16.814 1.00 43.34 108 LYS A C 1
ATOM 802 O O . LYS A 1 108 ? -34.219 50.365 17.696 1.00 43.34 108 LYS A O 1
ATOM 807 N N . ALA A 1 109 ? -35.018 52.306 16.788 1.00 43.03 109 ALA A N 1
ATOM 808 C CA . ALA A 1 109 ? -35.045 53.212 17.925 1.00 43.03 109 ALA A CA 1
ATOM 809 C C . ALA A 1 109 ? -36.207 52.878 18.871 1.00 43.03 109 ALA A C 1
ATOM 811 O O . ALA A 1 109 ? -37.168 52.218 18.404 1.00 43.03 109 ALA A O 1
#

Radius of gyration: 21.24 Å; chains: 1; bounding box: 50×66×33 Å

Organism: Symbiodinium microadriaticum (NCBI:txid2951)

Secondary structure (DSSP, 8-state):
--TT-TT--EEE-TTS--BHHHHHHHHHHHTT-----EEE-TT-B--HHHHHHHHHHHHHHHHHSTTHHHHHHHHHHHHHHHHHHHHHHHHHHHHHHHHT---------

Sequence (109 aa):
VLRNHSLLFSLDLGCNPITDQGASAILSAMDDNHILLEMALEGTAISETMRQQLAAAVERNQQRYHGARPVAEVLRGLRRAAAEAATSQVEESTFDQAMISVPSGGGKA

Foldseek 3Di:
DLAPPQPAQEEEPALHADELVNLVVVLVRLVRHLRHQYYHYHNYRYDPVSVVSVVVSNVNSCVVVVPCPVVSVVVVVVVVVVVVVVVVVVVVVVVVVVVVPDPDDDDDD

InterPro domains:
  IPR032675 Leucine-rich repeat domain superfamily [G3DSA:3.80.10.10] (1-100)